Protein AF-A0AAV8FYP2-F1 (afdb_monomer_lite)

Radius of gyration: 15.23 Å; chains: 1; bounding box: 39×34×39 Å

Secondary structure (DSSP, 8-state):
-HHHHHHHHHHHHHHHHHHHTGGGGTT--EEEEET-TTSHHHHHHHHH-TTSEEEEE--TTS-HHHHHHHHHHHHS-STTSS--GGGT--EEEEEEEET--SSHHHHHHHHHHHHHHHHHHS---EEHHHHHHHHHHTT-SEEEEEEEETTEEEEEEE-

Foldseek 3Di:
DVVVVVLVVLVLVLVVCLVPVVVVCPPAQEEEAEQCAVVSNVVSVCVSVVNYHYHYHHDPPVCRQVCSLVCCLVVCLVVVVFDAVVVVGKHKDWAAAAPPDPDPQLNVVSVVVQVCCCVPPVDGHHYPVRVVVSLVVSVFPDKDFDDDRRRITIMITGD

Structure (mmCIF, N/CA/C/O backbone):
data_AF-A0AAV8FYP2-F1
#
_entry.id   AF-A0AAV8FYP2-F1
#
loop_
_atom_site.group_PDB
_atom_site.id
_atom_site.type_symbol
_atom_site.label_atom_id
_atom_site.label_alt_id
_atom_site.label_comp_id
_atom_site.label_asym_id
_atom_site.label_entity_id
_atom_site.label_seq_id
_atom_site.pdbx_PDB_ins_code
_atom_site.Cartn_x
_atom_site.Cartn_y
_atom_site.Cartn_z
_atom_site.occupancy
_atom_site.B_iso_or_equiv
_atom_site.auth_seq_id
_atom_site.auth_comp_id
_atom_site.auth_asym_id
_atom_site.auth_atom_id
_atom_site.pdbx_PDB_model_num
ATOM 1 N N . MET A 1 1 ? -1.031 -12.895 -18.231 1.00 70.94 1 MET A N 1
ATOM 2 C CA . MET A 1 1 ? 0.252 -12.204 -17.973 1.00 70.94 1 MET A CA 1
ATOM 3 C C . MET A 1 1 ? 0.114 -11.075 -16.960 1.00 70.94 1 MET A C 1
ATOM 5 O O . MET A 1 1 ? 0.737 -11.181 -15.918 1.00 70.94 1 MET A O 1
ATOM 9 N N . PHE A 1 2 ? -0.677 -10.019 -17.212 1.00 74.38 2 PHE A N 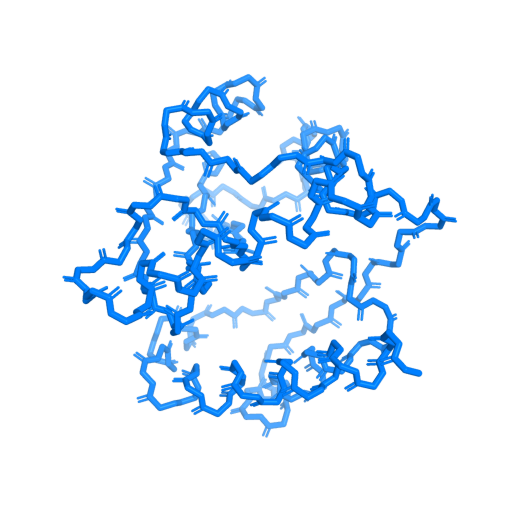1
ATOM 10 C CA . PHE A 1 2 ? -0.815 -8.912 -16.245 1.00 74.38 2 PHE A CA 1
ATOM 11 C C . PHE A 1 2 ? -1.383 -9.375 -14.891 1.00 74.38 2 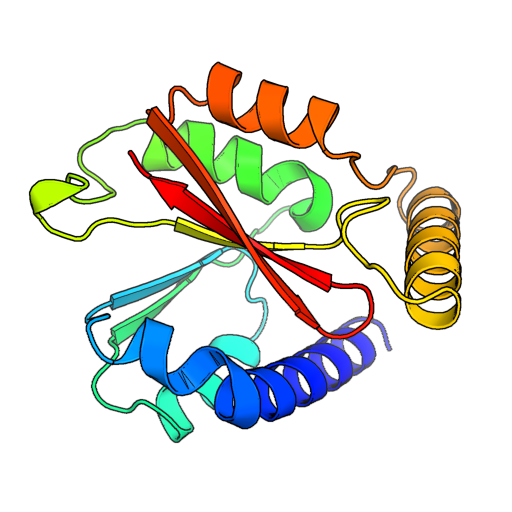PHE A C 1
ATOM 13 O O . PHE A 1 2 ? -0.767 -9.138 -13.859 1.00 74.38 2 PHE A O 1
ATOM 20 N N . ASN A 1 3 ? -2.501 -10.110 -14.899 1.00 73.81 3 ASN A N 1
ATOM 21 C CA . ASN A 1 3 ? -3.107 -10.629 -13.666 1.00 73.81 3 ASN A CA 1
ATOM 22 C C . ASN A 1 3 ? -2.167 -11.582 -12.915 1.00 73.81 3 ASN A C 1
ATOM 24 O O . ASN A 1 3 ? -1.997 -11.431 -11.712 1.00 73.81 3 ASN A O 1
ATOM 28 N N . ASP A 1 4 ? -1.495 -12.488 -13.628 1.00 80.81 4 ASP A N 1
ATOM 29 C CA . ASP A 1 4 ? -0.541 -13.429 -13.023 1.00 80.81 4 ASP A CA 1
ATOM 30 C C . ASP A 1 4 ? 0.645 -12.694 -12.366 1.00 80.81 4 ASP A C 1
ATOM 32 O O . ASP A 1 4 ? 1.100 -13.062 -11.283 1.00 80.81 4 ASP A O 1
ATOM 36 N N . ALA A 1 5 ? 1.131 -11.611 -12.990 1.00 80.81 5 ALA A N 1
ATOM 37 C CA . ALA A 1 5 ? 2.184 -10.766 -12.424 1.00 80.81 5 ALA A CA 1
ATOM 38 C C . ALA A 1 5 ? 1.709 -10.025 -11.160 1.00 80.81 5 ALA A C 1
ATOM 40 O O . ALA A 1 5 ? 2.441 -9.949 -10.167 1.00 80.81 5 ALA A O 1
ATOM 41 N N . MET A 1 6 ? 0.471 -9.520 -11.167 1.00 78.50 6 MET A N 1
ATOM 42 C CA . MET A 1 6 ? -0.143 -8.884 -9.998 1.00 78.50 6 MET A CA 1
ATOM 43 C C . MET A 1 6 ? -0.356 -9.875 -8.851 1.00 78.50 6 MET A C 1
ATOM 45 O O . MET A 1 6 ? -0.055 -9.557 -7.702 1.00 78.50 6 MET A O 1
ATOM 49 N N . GLU A 1 7 ? -0.799 -11.094 -9.147 1.00 82.12 7 GLU A N 1
ATOM 50 C CA . GLU A 1 7 ? -0.968 -12.159 -8.158 1.00 82.12 7 GLU A CA 1
ATOM 51 C C . GLU A 1 7 ? 0.375 -12.572 -7.541 1.00 82.12 7 GLU A C 1
ATOM 53 O O . GLU A 1 7 ? 0.502 -12.642 -6.317 1.00 82.12 7 GLU A O 1
ATOM 58 N N . SER A 1 8 ? 1.418 -12.730 -8.362 1.00 84.50 8 SER A N 1
ATOM 59 C CA . SER A 1 8 ? 2.779 -12.988 -7.877 1.00 84.50 8 SER A CA 1
ATOM 60 C C . SER A 1 8 ? 3.286 -11.867 -6.961 1.00 84.50 8 SER A C 1
ATOM 62 O O . SER A 1 8 ? 3.909 -12.134 -5.930 1.00 84.50 8 SER A O 1
ATOM 64 N N . THR A 1 9 ? 3.007 -10.609 -7.308 1.00 81.81 9 THR A N 1
ATOM 65 C CA . THR A 1 9 ? 3.390 -9.443 -6.495 1.00 81.81 9 THR A CA 1
ATOM 66 C C . THR A 1 9 ? 2.609 -9.396 -5.181 1.00 81.81 9 THR A C 1
ATOM 68 O O . THR A 1 9 ? 3.165 -9.054 -4.135 1.00 81.81 9 THR A O 1
ATOM 71 N N . ASN A 1 10 ? 1.327 -9.769 -5.203 1.00 83.75 10 ASN A N 1
ATOM 72 C CA . ASN A 1 10 ? 0.502 -9.869 -4.001 1.00 83.75 10 ASN A CA 1
ATOM 73 C C . ASN A 1 10 ? 1.003 -10.961 -3.062 1.00 83.75 10 ASN A C 1
ATOM 75 O O . ASN A 1 10 ? 1.134 -10.693 -1.872 1.00 83.75 10 ASN A O 1
ATOM 79 N N . LYS A 1 11 ? 1.374 -12.135 -3.580 1.00 85.31 11 LYS A N 1
ATOM 80 C CA . LYS A 1 11 ? 1.951 -13.213 -2.770 1.00 85.31 11 LYS A CA 1
ATOM 81 C C . LYS A 1 11 ? 3.228 -12.774 -2.051 1.00 85.31 11 LYS A C 1
ATOM 83 O O . LYS A 1 11 ? 3.341 -12.955 -0.843 1.00 85.31 11 LYS A O 1
ATOM 88 N N . PHE A 1 12 ? 4.154 -12.132 -2.769 1.00 85.88 12 PHE A N 1
ATOM 89 C CA . PHE A 1 12 ? 5.366 -11.571 -2.163 1.00 85.88 12 PHE A CA 1
ATOM 90 C C . PHE A 1 12 ? 5.039 -10.558 -1.058 1.00 85.88 12 PHE A C 1
ATOM 92 O O . PHE A 1 12 ? 5.639 -10.588 0.018 1.00 85.88 12 PHE A O 1
ATOM 99 N N . PHE A 1 13 ? 4.077 -9.668 -1.317 1.00 85.19 13 PHE A N 1
ATOM 100 C CA . PHE A 1 13 ? 3.662 -8.674 -0.337 1.00 85.19 13 PHE A CA 1
ATOM 101 C C . PHE A 1 13 ? 3.056 -9.324 0.907 1.00 85.19 13 PHE A C 1
ATOM 103 O O . PHE A 1 13 ? 3.450 -8.955 2.005 1.00 85.19 13 PHE A O 1
ATOM 110 N N . ILE A 1 14 ? 2.165 -10.308 0.754 1.00 85.88 14 ILE A N 1
ATOM 111 C CA . ILE A 1 14 ? 1.565 -11.055 1.868 1.00 85.88 14 ILE A CA 1
ATOM 112 C C . ILE A 1 14 ? 2.655 -11.730 2.708 1.00 85.88 14 ILE A C 1
ATOM 114 O O . ILE A 1 14 ? 2.665 -11.576 3.928 1.00 85.88 14 ILE A O 1
ATOM 118 N N . ASP A 1 15 ? 3.615 -12.410 2.078 1.00 85.94 15 ASP A N 1
ATOM 119 C CA . ASP A 1 15 ? 4.707 -13.083 2.791 1.00 85.94 15 ASP A CA 1
ATOM 120 C C . ASP A 1 15 ? 5.542 -12.103 3.628 1.00 85.94 15 ASP A C 1
ATOM 122 O O . ASP A 1 15 ? 5.916 -12.401 4.765 1.00 85.94 15 ASP A O 1
ATOM 126 N N . ALA A 1 16 ? 5.850 -10.927 3.077 1.00 82.75 16 ALA A N 1
ATOM 127 C CA . ALA A 1 16 ? 6.579 -9.883 3.791 1.00 82.75 16 ALA A CA 1
ATOM 128 C C . ALA A 1 16 ? 5.721 -9.230 4.884 1.00 82.75 16 ALA A C 1
ATOM 130 O O . ALA A 1 16 ? 6.190 -8.984 5.994 1.00 82.75 16 ALA A O 1
ATOM 131 N N . PHE A 1 17 ? 4.449 -8.996 4.591 1.00 80.75 17 PHE A N 1
ATOM 132 C CA . PHE A 1 17 ? 3.477 -8.407 5.493 1.00 80.75 17 PHE A CA 1
ATOM 133 C C . PHE A 1 17 ? 3.266 -9.265 6.744 1.00 80.75 17 PHE A C 1
ATOM 135 O O . PHE A 1 17 ? 3.374 -8.772 7.864 1.00 80.75 17 PHE A O 1
ATOM 142 N N . VAL A 1 18 ? 3.061 -10.572 6.574 1.00 82.38 18 VAL A N 1
ATOM 143 C CA . VAL A 1 18 ? 2.908 -11.524 7.684 1.00 82.38 18 VAL A CA 1
ATOM 144 C C . VAL A 1 18 ? 4.166 -11.574 8.556 1.00 82.38 18 VAL A C 1
ATOM 146 O O . VAL A 1 18 ? 4.066 -11.758 9.769 1.00 82.38 18 VAL A O 1
ATOM 149 N N . LYS A 1 19 ? 5.352 -11.388 7.963 1.00 81.88 19 LYS A N 1
ATOM 150 C CA . LYS A 1 19 ? 6.632 -11.408 8.687 1.00 81.88 19 LYS A CA 1
ATOM 151 C C . LYS A 1 19 ? 6.942 -10.108 9.425 1.00 81.88 19 LYS A C 1
ATOM 153 O O . LYS A 1 19 ? 7.570 -10.169 10.477 1.00 81.88 19 LYS A O 1
ATOM 158 N N . HIS A 1 20 ? 6.555 -8.958 8.873 1.00 79.00 20 HIS A N 1
ATOM 159 C CA . HIS A 1 20 ? 7.061 -7.657 9.326 1.00 79.00 20 HIS A CA 1
ATOM 160 C C . HIS A 1 20 ? 5.987 -6.689 9.831 1.00 79.00 20 HIS A C 1
ATOM 162 O O . HIS A 1 20 ? 6.313 -5.802 10.608 1.00 79.00 20 HIS A O 1
ATOM 168 N N . ILE A 1 21 ? 4.729 -6.856 9.416 1.00 74.69 21 ILE A N 1
ATOM 169 C CA . ILE A 1 21 ? 3.634 -5.888 9.637 1.00 74.69 21 ILE A CA 1
ATOM 170 C C . ILE A 1 21 ? 2.473 -6.520 10.430 1.00 74.69 21 ILE A C 1
ATOM 172 O O . ILE A 1 21 ? 1.504 -5.863 10.795 1.00 74.69 21 ILE A O 1
ATOM 176 N N . LYS A 1 22 ? 2.570 -7.810 10.770 1.00 77.56 22 LYS A N 1
ATOM 177 C CA . LYS A 1 22 ? 1.504 -8.566 11.445 1.00 77.56 22 LYS A CA 1
ATOM 178 C C . LYS A 1 22 ? 0.971 -7.912 12.722 1.00 77.56 22 LYS A C 1
ATOM 180 O O . LYS A 1 22 ? -0.222 -8.019 13.002 1.00 77.56 22 LYS A O 1
ATOM 185 N N . ASP A 1 23 ? 1.832 -7.262 13.496 1.00 79.81 23 ASP A N 1
ATOM 186 C CA . ASP A 1 23 ? 1.428 -6.634 14.754 1.00 79.81 23 ASP A CA 1
ATOM 187 C C . ASP A 1 23 ? 0.569 -5.378 14.543 1.00 79.81 23 ASP A C 1
ATOM 189 O O . ASP A 1 23 ? -0.378 -5.170 15.303 1.00 79.81 23 ASP A O 1
ATOM 193 N N . ASP A 1 24 ? 0.791 -4.635 13.455 1.00 74.56 24 ASP A N 1
ATOM 194 C CA . ASP A 1 24 ? 0.043 -3.413 13.109 1.00 74.56 24 ASP A CA 1
ATOM 195 C C . ASP A 1 24 ? -1.415 -3.705 12.695 1.00 74.56 24 ASP A C 1
ATOM 197 O O . ASP A 1 24 ? -2.257 -2.802 12.616 1.00 74.56 24 ASP A O 1
ATOM 201 N N . PHE A 1 25 ? -1.723 -4.984 12.441 1.00 74.25 25 PHE A N 1
ATOM 202 C CA . PHE A 1 25 ? -3.031 -5.467 11.992 1.00 74.25 25 PHE A CA 1
ATOM 203 C C . PHE A 1 25 ? -3.810 -6.260 13.042 1.00 74.25 25 PHE A C 1
ATOM 205 O O . PHE A 1 25 ? -4.972 -6.574 12.811 1.00 74.25 25 PHE A O 1
ATOM 212 N N . LYS A 1 26 ? -3.239 -6.536 14.222 1.00 74.44 26 LYS A N 1
ATOM 213 C CA . LYS A 1 26 ? -3.917 -7.309 15.284 1.00 74.44 26 LYS A CA 1
ATOM 214 C C . LYS A 1 26 ? -5.212 -6.680 15.810 1.00 74.44 26 LYS A C 1
ATOM 216 O O . LYS A 1 26 ? -6.038 -7.390 16.371 1.00 74.44 26 LYS A O 1
ATOM 221 N N . GLY A 1 27 ? -5.357 -5.360 15.699 1.00 76.19 27 GLY A N 1
ATOM 222 C CA . GLY A 1 27 ? -6.545 -4.624 16.147 1.00 76.19 27 GLY A CA 1
ATOM 223 C C . GLY A 1 27 ? -7.556 -4.328 15.039 1.00 76.19 27 GLY A C 1
ATOM 224 O O . GLY A 1 27 ? -8.584 -3.715 15.313 1.00 76.19 27 GLY A O 1
ATOM 225 N N . VAL A 1 28 ? -7.265 -4.717 13.795 1.00 77.94 28 VAL A N 1
ATOM 226 C CA . VAL A 1 28 ? -8.135 -4.439 12.649 1.00 77.94 28 VAL A CA 1
ATOM 227 C C . VAL A 1 28 ? -9.298 -5.430 12.665 1.00 77.94 28 VAL A C 1
ATOM 229 O O . VAL A 1 28 ? -9.090 -6.629 12.810 1.00 77.94 28 VAL A O 1
ATOM 232 N N . GLN A 1 29 ? -10.528 -4.931 12.535 1.00 76.69 29 GLN A N 1
ATOM 233 C CA . GLN A 1 29 ? -11.734 -5.771 12.492 1.00 76.69 29 GLN A CA 1
ATOM 234 C C . GLN A 1 29 ? -12.295 -5.915 11.081 1.00 76.69 29 GLN A C 1
ATOM 236 O O . GLN A 1 29 ? -12.854 -6.954 10.749 1.00 76.69 29 GLN A O 1
ATOM 241 N N . SER A 1 30 ? -12.123 -4.895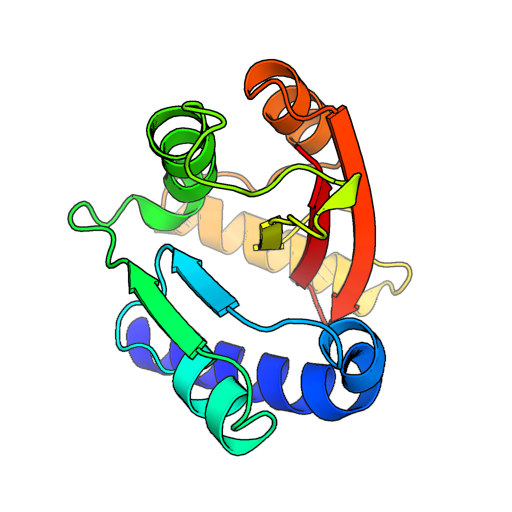 10.244 1.00 75.56 30 SER A N 1
ATOM 242 C CA . SER A 1 30 ? -12.584 -4.895 8.862 1.00 75.56 30 SER A CA 1
ATOM 243 C C . SER A 1 30 ? -11.563 -4.228 7.942 1.00 75.56 30 SER A C 1
ATOM 245 O O . SER A 1 30 ? -10.836 -3.318 8.343 1.00 75.56 30 SER A O 1
ATOM 247 N N . LEU A 1 31 ? -11.479 -4.718 6.708 1.00 77.50 31 LEU A N 1
ATOM 248 C CA . LEU A 1 31 ? -10.562 -4.254 5.674 1.00 77.50 31 LEU A CA 1
ATOM 249 C C . LEU A 1 31 ? -11.305 -4.186 4.339 1.00 77.50 31 LEU A C 1
ATOM 251 O O . LEU A 1 31 ? -11.955 -5.146 3.932 1.00 77.50 31 LEU A O 1
ATOM 255 N N . VAL A 1 32 ? -11.182 -3.071 3.624 1.00 73.50 32 VAL A N 1
ATOM 256 C CA . VAL A 1 32 ? -11.727 -2.946 2.266 1.00 73.50 32 VAL A CA 1
ATOM 257 C C . VAL A 1 32 ? -10.579 -2.839 1.266 1.00 73.50 32 VAL A C 1
ATOM 259 O O . VAL A 1 32 ? -9.801 -1.891 1.306 1.00 73.50 32 VAL A O 1
ATOM 262 N N . ASP A 1 33 ? -10.478 -3.815 0.367 1.00 77.75 33 ASP A N 1
ATOM 263 C CA . ASP A 1 33 ? -9.491 -3.884 -0.710 1.00 77.75 33 ASP A CA 1
ATOM 264 C C . ASP A 1 33 ? -10.052 -3.241 -1.983 1.00 77.75 33 ASP A C 1
ATOM 266 O O . ASP A 1 33 ? -10.770 -3.862 -2.777 1.00 77.75 33 ASP A O 1
ATOM 270 N N . VAL A 1 34 ? -9.762 -1.952 -2.152 1.00 71.88 34 VAL A N 1
ATOM 271 C CA . VAL A 1 34 ? -10.167 -1.174 -3.324 1.00 71.88 34 VAL A CA 1
ATOM 272 C C . VAL A 1 34 ? -9.227 -1.473 -4.484 1.00 71.88 34 VAL A C 1
ATOM 274 O O . VAL A 1 34 ? -8.037 -1.189 -4.424 1.00 71.88 34 VAL A O 1
ATOM 277 N N . GLY A 1 35 ? -9.775 -1.987 -5.582 1.00 68.44 35 GLY A N 1
ATOM 278 C CA . GLY A 1 35 ? -8.984 -2.401 -6.735 1.00 68.44 35 GLY A CA 1
ATOM 279 C C . GLY A 1 35 ? -8.423 -3.817 -6.633 1.00 68.44 35 GLY A C 1
ATOM 280 O O . GLY A 1 35 ? -7.642 -4.204 -7.498 1.00 68.44 35 GLY A O 1
ATOM 281 N N . GLY A 1 36 ? -8.859 -4.612 -5.650 1.00 67.62 36 GLY A N 1
ATOM 282 C CA . GLY A 1 36 ? -8.329 -5.953 -5.371 1.00 67.62 36 GLY A CA 1
ATOM 283 C C . GLY A 1 36 ? -8.481 -6.993 -6.488 1.00 67.62 36 GLY A C 1
ATOM 284 O O . GLY A 1 36 ? -7.973 -8.110 -6.372 1.00 67.62 36 GLY A O 1
ATOM 285 N N . GLY A 1 37 ? -9.171 -6.658 -7.585 1.00 75.25 37 GLY A N 1
ATOM 286 C CA . GLY A 1 37 ? -9.343 -7.533 -8.743 1.00 75.25 37 GLY A CA 1
ATOM 287 C C . GLY A 1 37 ? -10.054 -8.831 -8.363 1.00 75.25 37 GLY A C 1
ATOM 288 O O . GLY A 1 37 ? -11.231 -8.814 -8.019 1.00 75.25 37 GLY A O 1
ATOM 289 N N . THR A 1 38 ? -9.337 -9.955 -8.423 1.00 75.06 38 THR A N 1
ATOM 290 C CA . THR A 1 38 ? -9.836 -11.282 -8.018 1.00 75.06 38 THR A CA 1
ATOM 291 C C . THR A 1 38 ? -9.889 -11.486 -6.501 1.00 75.06 38 THR A C 1
ATOM 293 O O . THR A 1 38 ? -10.387 -12.513 -6.053 1.00 75.06 38 THR A O 1
ATOM 296 N N . GLY A 1 39 ? -9.380 -10.538 -5.707 1.00 76.38 39 GLY A N 1
ATOM 297 C CA . GLY A 1 39 ? -9.332 -10.629 -4.247 1.00 76.38 39 GLY A CA 1
ATOM 298 C C . GLY A 1 39 ? -8.126 -11.393 -3.700 1.00 76.38 39 GLY A C 1
ATOM 299 O O . GLY A 1 39 ? -8.085 -11.677 -2.509 1.00 76.38 39 GLY A O 1
ATOM 300 N N . ALA A 1 40 ? -7.123 -11.705 -4.529 1.00 81.31 40 ALA A N 1
ATOM 301 C CA . ALA A 1 40 ? -5.967 -12.507 -4.114 1.00 81.31 40 ALA A CA 1
ATOM 302 C C . ALA A 1 40 ? -5.224 -11.930 -2.890 1.00 81.31 40 ALA A C 1
ATOM 304 O O . ALA A 1 40 ? -4.728 -12.685 -2.055 1.00 81.31 40 ALA A O 1
ATOM 305 N N . LEU A 1 41 ? -5.168 -10.596 -2.764 1.00 82.12 41 LEU A N 1
ATOM 306 C CA . LEU A 1 41 ? -4.556 -9.930 -1.613 1.00 82.12 41 LEU A CA 1
ATOM 307 C C . LEU A 1 41 ? -5.328 -10.229 -0.323 1.00 82.12 41 LEU A C 1
ATOM 309 O O . LEU A 1 41 ? -4.747 -10.732 0.638 1.00 82.12 41 LEU A O 1
ATOM 313 N N . VAL A 1 42 ? -6.634 -9.955 -0.301 1.00 82.62 42 VAL A N 1
ATOM 314 C CA . VAL A 1 42 ? -7.452 -10.215 0.890 1.00 82.62 42 VAL A CA 1
ATOM 315 C C . VAL A 1 42 ? -7.618 -11.693 1.196 1.00 82.62 42 VAL A C 1
ATOM 317 O O . VAL A 1 42 ? -7.664 -12.024 2.375 1.00 82.62 42 VAL A O 1
ATOM 320 N N . THR A 1 43 ? -7.623 -12.590 0.205 1.00 83.62 43 THR A N 1
ATOM 321 C CA . THR A 1 43 ? -7.577 -14.039 0.464 1.00 83.62 43 THR A CA 1
ATOM 322 C C . THR A 1 43 ? -6.355 -14.399 1.308 1.00 83.62 43 THR A C 1
ATOM 324 O O . THR A 1 43 ? -6.508 -15.004 2.367 1.00 83.62 43 THR A O 1
ATOM 327 N N . GLY A 1 44 ? -5.159 -13.944 0.920 1.00 84.00 44 GLY A N 1
ATOM 328 C CA . GLY A 1 44 ? -3.949 -14.209 1.702 1.00 84.00 44 GLY A CA 1
ATOM 329 C C . GLY A 1 44 ? -3.922 -13.512 3.068 1.00 84.00 44 GLY A C 1
ATOM 330 O O . GLY A 1 44 ? -3.337 -14.038 4.017 1.00 84.00 44 GLY A O 1
ATOM 331 N N . ILE A 1 45 ? -4.580 -12.355 3.209 1.00 82.62 45 ILE A N 1
ATOM 332 C CA . ILE A 1 45 ? -4.747 -11.700 4.515 1.00 82.62 45 ILE A CA 1
ATOM 333 C C . ILE A 1 45 ? -5.669 -12.530 5.414 1.00 82.62 45 ILE A C 1
ATOM 335 O O . ILE A 1 45 ? -5.273 -12.850 6.529 1.00 82.62 45 ILE A O 1
ATOM 339 N N . VAL A 1 46 ? -6.853 -12.935 4.948 1.00 84.06 46 VAL A N 1
ATOM 340 C CA . VAL A 1 46 ? -7.827 -13.702 5.752 1.00 84.06 46 VAL A CA 1
ATOM 341 C C . VAL A 1 46 ? -7.259 -15.056 6.187 1.00 84.06 46 VAL A C 1
ATOM 343 O O . VAL A 1 46 ? -7.488 -15.474 7.319 1.00 84.06 46 VAL A O 1
ATOM 346 N N . GLU A 1 47 ? -6.451 -15.710 5.347 1.00 86.06 47 GLU A N 1
ATOM 347 C CA . GLU A 1 47 ? -5.742 -16.947 5.711 1.00 86.06 47 GLU A CA 1
ATOM 348 C C . GLU A 1 47 ? -4.816 -16.772 6.928 1.00 86.06 47 GLU A C 1
ATOM 350 O O . GLU A 1 47 ? -4.656 -17.692 7.731 1.00 86.06 47 GLU A O 1
ATOM 355 N N . ASN A 1 48 ? -4.228 -15.584 7.097 1.00 84.25 48 ASN A N 1
ATOM 356 C CA . ASN A 1 48 ? -3.326 -15.266 8.206 1.00 84.25 48 ASN A CA 1
ATOM 357 C C . ASN A 1 48 ? -4.023 -14.539 9.373 1.00 84.25 48 ASN A C 1
ATOM 359 O O . ASN A 1 48 ? -3.534 -14.579 10.507 1.00 84.25 48 ASN A O 1
ATOM 363 N N . PHE A 1 49 ? -5.156 -13.887 9.103 1.00 83.06 49 PHE A N 1
ATOM 364 C CA . PHE A 1 49 ? -5.920 -13.043 10.021 1.00 83.06 49 PHE A CA 1
ATOM 365 C C . PHE A 1 49 ? -7.428 -13.314 9.875 1.00 83.06 49 PHE A C 1
ATOM 367 O O . PHE A 1 49 ? -8.175 -12.452 9.414 1.00 83.06 49 PHE A O 1
ATOM 374 N N . PRO A 1 50 ? -7.918 -14.487 10.313 1.00 83.12 50 PRO A N 1
ATOM 375 C CA . PRO A 1 50 ? -9.312 -14.890 10.098 1.00 83.12 50 PRO A CA 1
ATOM 376 C C . PRO A 1 50 ? -10.334 -14.051 10.883 1.00 83.12 50 PRO A C 1
ATOM 378 O O . PRO A 1 50 ? -11.534 -14.217 10.698 1.00 83.12 50 PRO A O 1
ATOM 381 N N . HIS A 1 51 ? -9.872 -13.175 11.780 1.00 80.44 51 HIS A N 1
ATOM 382 C CA . HIS A 1 51 ? -10.712 -12.240 12.531 1.00 80.44 51 HIS A CA 1
ATOM 383 C C . HIS A 1 51 ? -11.032 -10.954 11.756 1.00 80.44 51 HIS A C 1
ATOM 385 O O . HIS A 1 51 ? -11.860 -10.180 12.225 1.00 80.44 51 HIS A O 1
ATOM 391 N N . ILE A 1 52 ? -10.369 -10.709 10.620 1.00 80.94 52 ILE A N 1
ATOM 392 C CA . ILE A 1 52 ? -10.567 -9.505 9.812 1.00 80.94 52 ILE A CA 1
ATOM 393 C C . ILE A 1 52 ? -11.635 -9.784 8.756 1.00 80.94 52 ILE A C 1
ATOM 395 O O . ILE A 1 52 ? -11.480 -10.673 7.919 1.00 80.94 52 ILE A O 1
ATOM 399 N N . GLU A 1 53 ? -12.703 -8.994 8.766 1.00 76.12 53 GLU A N 1
ATOM 400 C CA . GLU A 1 53 ? -13.722 -9.014 7.723 1.00 76.12 53 GLU A CA 1
ATOM 401 C C . GLU A 1 53 ? -13.233 -8.242 6.493 1.00 76.12 53 GLU A C 1
ATOM 403 O O . GLU A 1 53 ? -13.055 -7.025 6.531 1.00 76.12 53 GLU A O 1
ATOM 408 N N . CYS A 1 54 ? -13.010 -8.944 5.384 1.00 78.56 54 CYS A N 1
ATOM 409 C CA . CYS A 1 54 ? -12.475 -8.349 4.165 1.00 78.56 54 CYS A CA 1
ATOM 410 C C . CYS A 1 54 ? -13.557 -8.149 3.097 1.00 78.56 54 CYS A C 1
ATOM 412 O O . CYS A 1 54 ? -14.272 -9.084 2.745 1.00 78.56 54 CYS A O 1
ATOM 414 N N . THR A 1 55 ? -13.617 -6.957 2.506 1.00 71.75 55 THR A N 1
ATOM 415 C CA . THR A 1 55 ? -14.467 -6.642 1.347 1.00 71.75 55 THR A CA 1
ATOM 416 C C . THR A 1 55 ? -13.596 -6.265 0.152 1.00 71.75 55 THR A C 1
ATOM 418 O O . THR A 1 55 ? -12.756 -5.383 0.273 1.00 71.75 55 THR A O 1
ATOM 421 N N . VAL A 1 56 ? -13.797 -6.880 -1.018 1.00 69.06 56 VAL A N 1
ATOM 422 C CA . VAL A 1 56 ? -13.118 -6.471 -2.266 1.00 69.06 56 VAL A CA 1
ATOM 423 C C . VAL A 1 56 ? -14.013 -5.521 -3.041 1.00 69.06 56 VAL A C 1
ATOM 425 O O . VAL A 1 56 ? -15.134 -5.880 -3.401 1.00 69.06 56 VAL A O 1
ATOM 428 N N . LEU A 1 57 ? -13.503 -4.339 -3.371 1.00 65.19 57 LEU A N 1
ATOM 429 C CA . LEU A 1 57 ? -14.178 -3.406 -4.263 1.00 65.19 57 LEU A CA 1
ATOM 430 C C . LEU A 1 57 ? -13.481 -3.412 -5.625 1.00 65.19 57 LEU A C 1
ATOM 432 O O . LEU A 1 57 ? -12.368 -2.917 -5.777 1.00 65.19 57 LEU A O 1
ATOM 436 N N . VAL A 1 58 ? -14.132 -3.977 -6.641 1.00 65.56 58 VAL A N 1
ATOM 437 C CA . VAL A 1 58 ? -13.562 -4.077 -7.993 1.00 65.56 58 VAL A CA 1
ATOM 438 C C . VAL A 1 58 ? -13.757 -2.763 -8.752 1.00 65.56 58 VAL A C 1
ATOM 440 O O . VAL A 1 58 ? -14.876 -2.276 -8.909 1.00 65.56 58 VAL A O 1
ATOM 443 N N . CYS A 1 59 ? -12.669 -2.192 -9.274 1.00 58.88 59 CYS A N 1
ATOM 444 C CA . CYS A 1 59 ? -12.724 -0.979 -10.089 1.00 58.88 59 CYS A CA 1
ATOM 445 C C . CYS A 1 59 ? -13.070 -1.327 -11.552 1.00 58.88 59 CYS A C 1
ATOM 447 O O . CYS A 1 59 ? -12.222 -1.815 -12.297 1.00 58.88 59 CYS A O 1
ATOM 449 N N . LEU A 1 60 ? -14.308 -1.051 -11.981 1.00 49.97 60 LEU A N 1
ATOM 450 C CA . LEU A 1 60 ? -14.844 -1.448 -13.299 1.00 49.97 60 LEU A CA 1
ATOM 451 C C . LEU A 1 60 ? -14.182 -0.765 -14.516 1.00 49.97 60 LEU A C 1
ATOM 453 O O . LEU A 1 60 ? -14.429 -1.175 -15.645 1.00 49.97 60 LEU A O 1
ATOM 457 N N . SER A 1 61 ? -13.354 0.268 -14.326 1.00 53.72 61 SER A N 1
ATOM 458 C CA . SER A 1 61 ? -12.831 1.097 -15.426 1.00 53.72 61 SER A CA 1
ATOM 459 C C . SER A 1 61 ? -11.361 0.873 -15.799 1.00 53.72 61 SER A C 1
ATOM 461 O O . SER A 1 61 ? -10.837 1.635 -16.606 1.00 53.72 61 SER A O 1
ATOM 463 N N . GLY A 1 62 ? -10.651 -0.108 -15.226 1.00 47.00 62 GLY A N 1
ATOM 464 C CA . GLY A 1 62 ? -9.226 -0.357 -15.537 1.00 47.00 62 GLY A CA 1
ATOM 465 C C . GLY A 1 62 ? -8.256 0.774 -15.138 1.00 47.00 62 GLY A C 1
ATOM 466 O O . GLY A 1 62 ? -7.048 0.579 -15.120 1.00 47.00 62 GLY A O 1
ATOM 467 N N . PHE A 1 63 ? -8.771 1.934 -14.722 1.00 49.59 63 PHE A N 1
ATOM 468 C CA . PHE A 1 63 ? -8.039 3.120 -14.267 1.00 49.59 63 PHE A CA 1
ATOM 469 C C . PHE A 1 63 ? -7.627 3.039 -12.784 1.00 49.59 63 PHE A C 1
ATOM 471 O O . PHE A 1 63 ? -7.599 4.042 -12.068 1.00 49.59 63 PHE A O 1
ATOM 478 N N . CYS A 1 64 ? -7.322 1.835 -12.300 1.00 53.31 64 CYS A N 1
ATOM 479 C CA . CYS A 1 64 ? -7.134 1.569 -10.875 1.00 53.31 64 CYS A CA 1
ATOM 480 C C . CYS A 1 64 ? -5.897 2.273 -10.282 1.00 53.31 64 CYS A C 1
ATOM 482 O O . CYS A 1 64 ? -5.995 2.821 -9.188 1.00 53.31 64 CYS A O 1
ATOM 484 N N . MET A 1 65 ? -4.784 2.377 -11.019 1.00 51.78 65 MET A N 1
ATOM 485 C CA . MET A 1 65 ? -3.514 2.889 -10.461 1.00 51.78 65 MET A CA 1
ATOM 486 C C . MET A 1 65 ? -3.464 4.420 -10.257 1.00 51.78 65 MET A C 1
ATOM 488 O O . MET A 1 65 ? -2.721 4.930 -9.425 1.00 51.78 65 MET A O 1
ATOM 492 N N . ILE A 1 66 ? -4.318 5.197 -10.939 1.00 46.41 66 ILE A N 1
ATOM 493 C CA . ILE A 1 66 ? -4.496 6.641 -10.656 1.00 46.41 66 ILE A CA 1
ATOM 494 C C . ILE A 1 66 ? -5.785 6.897 -9.857 1.00 46.41 66 ILE A C 1
ATOM 496 O O . ILE A 1 66 ? -5.890 7.890 -9.130 1.00 46.41 66 ILE A O 1
ATOM 500 N N . GLY A 1 67 ? -6.782 6.023 -10.011 1.00 44.31 67 GLY A N 1
ATOM 501 C CA . GLY A 1 67 ? -8.155 6.243 -9.579 1.00 44.31 67 GLY A CA 1
ATOM 502 C C . GLY A 1 67 ? -8.453 5.875 -8.133 1.00 44.31 67 GLY A C 1
ATOM 503 O O . GLY A 1 67 ? -9.349 6.499 -7.575 1.00 44.31 67 GLY A O 1
ATOM 504 N N . ALA A 1 68 ? -7.725 4.942 -7.507 1.00 51.75 68 ALA A N 1
ATOM 505 C CA . ALA A 1 68 ? -8.065 4.448 -6.168 1.00 51.75 68 ALA A CA 1
ATOM 506 C C . ALA A 1 68 ? -8.173 5.576 -5.129 1.00 51.75 68 ALA A C 1
ATOM 508 O O . ALA A 1 68 ? -9.131 5.612 -4.375 1.00 51.75 68 ALA A O 1
ATOM 509 N N . MET A 1 69 ? -7.295 6.582 -5.162 1.00 49.19 69 MET A N 1
ATOM 510 C CA . MET A 1 69 ? -7.379 7.735 -4.254 1.00 49.19 69 MET A CA 1
ATOM 511 C C . MET A 1 69 ? -8.455 8.759 -4.618 1.00 49.19 69 MET A C 1
ATOM 513 O O . MET A 1 69 ? -9.039 9.364 -3.726 1.00 49.19 69 MET A O 1
ATOM 517 N N . LYS A 1 70 ? -8.767 8.950 -5.907 1.00 50.47 70 LYS A N 1
ATOM 518 C CA . LYS A 1 70 ? -9.930 9.763 -6.313 1.00 50.47 70 LYS A CA 1
ATOM 519 C C . LYS A 1 70 ? -11.238 9.067 -5.949 1.00 50.47 70 LYS A C 1
ATOM 521 O O . LYS A 1 70 ? -12.188 9.744 -5.584 1.00 50.47 70 LYS A O 1
ATOM 526 N N . ILE A 1 71 ? -11.281 7.738 -6.047 1.00 51.69 71 ILE A N 1
ATOM 527 C CA . ILE A 1 71 ? -12.373 6.892 -5.567 1.00 51.69 71 ILE A CA 1
ATOM 528 C C . ILE A 1 71 ? -12.433 7.008 -4.055 1.00 51.69 71 ILE A C 1
ATOM 530 O O . ILE A 1 71 ? -13.497 7.314 -3.555 1.00 51.69 71 ILE A O 1
ATOM 534 N N . VAL A 1 72 ? -11.319 6.892 -3.333 1.00 55.28 72 VAL A N 1
ATOM 535 C CA . VAL A 1 72 ? -11.327 7.006 -1.876 1.00 55.28 72 VAL A CA 1
ATOM 536 C C . VAL A 1 72 ? -11.772 8.398 -1.429 1.00 55.28 72 VAL A C 1
ATOM 538 O O . VAL A 1 72 ? -12.658 8.518 -0.598 1.00 55.28 72 VAL A O 1
ATOM 541 N N . SER A 1 73 ? -11.281 9.453 -2.074 1.00 51.78 73 SER A N 1
ATOM 542 C CA . SER A 1 73 ? -11.714 10.833 -1.840 1.00 51.78 73 SER A CA 1
ATOM 543 C C . SER A 1 73 ? -13.176 11.102 -2.233 1.00 51.78 73 SER A C 1
ATOM 545 O O . SER A 1 73 ? -13.808 11.955 -1.619 1.00 51.78 73 SER A O 1
ATOM 547 N N . ARG A 1 74 ? -13.740 10.412 -3.240 1.00 52.81 74 ARG A N 1
ATOM 548 C CA . ARG A 1 74 ? -15.144 10.590 -3.675 1.00 52.81 74 ARG A CA 1
ATOM 549 C C . ARG A 1 74 ? -16.146 9.678 -2.960 1.00 52.81 74 ARG A C 1
ATOM 551 O O . ARG A 1 74 ? -17.265 10.112 -2.742 1.00 52.81 74 ARG A O 1
ATOM 558 N N . TYR A 1 75 ? -15.771 8.439 -2.653 1.00 51.41 75 TYR A N 1
ATOM 559 C CA . TYR A 1 75 ? -16.612 7.415 -2.022 1.00 51.41 75 TYR A CA 1
ATOM 560 C C . TYR A 1 75 ? -16.479 7.414 -0.499 1.00 51.41 75 TYR A C 1
ATOM 562 O O . TYR A 1 75 ? -17.482 7.250 0.178 1.00 51.41 75 TYR A O 1
ATOM 570 N N . TYR A 1 76 ? -15.275 7.632 0.038 1.00 51.38 76 TYR A N 1
ATOM 571 C CA . TYR A 1 76 ? -15.041 7.797 1.480 1.00 51.38 76 TYR A CA 1
ATOM 572 C C . TYR A 1 76 ? -14.863 9.270 1.889 1.00 51.38 76 TYR A C 1
ATOM 574 O O . TYR A 1 76 ? -14.574 9.563 3.044 1.00 51.38 76 TYR A O 1
ATOM 582 N N . GLY A 1 77 ? -15.043 10.213 0.954 1.00 49.97 77 GLY A N 1
ATOM 583 C CA . GLY A 1 77 ? -15.176 11.640 1.272 1.00 49.97 77 GLY A CA 1
ATOM 584 C C . GLY A 1 77 ? -16.448 11.959 2.065 1.00 49.97 77 GLY A C 1
ATOM 585 O O . GLY A 1 77 ? -16.508 12.999 2.723 1.00 49.97 77 GLY A O 1
ATOM 586 N N . ASP A 1 78 ? -17.428 11.048 2.045 1.00 53.19 78 ASP A N 1
ATOM 587 C CA . ASP A 1 78 ? -18.434 10.950 3.096 1.00 53.19 78 ASP A CA 1
ATOM 588 C C . ASP A 1 78 ? -17.775 10.286 4.307 1.00 53.19 78 ASP A C 1
ATOM 590 O O . ASP A 1 78 ? -17.490 9.086 4.314 1.00 53.19 78 ASP A O 1
ATOM 594 N N . LYS A 1 79 ? -17.517 11.095 5.338 1.00 53.78 79 LYS A N 1
ATOM 595 C CA . LYS A 1 79 ? -16.866 10.697 6.598 1.00 53.78 79 LYS A CA 1
ATOM 596 C C . LYS A 1 79 ? -17.592 9.575 7.352 1.00 53.78 79 LYS A C 1
ATOM 598 O O . LYS A 1 79 ? -17.079 9.095 8.352 1.00 53.78 79 LYS A O 1
ATOM 603 N N . ASP A 1 80 ? -18.761 9.162 6.878 1.00 58.47 80 ASP A N 1
ATOM 604 C CA . ASP A 1 80 ? -19.558 8.087 7.458 1.00 58.47 80 ASP A CA 1
ATOM 605 C C . ASP A 1 80 ? -19.054 6.691 7.055 1.00 58.47 80 ASP A C 1
ATOM 607 O O . ASP A 1 80 ? -19.396 5.702 7.700 1.00 58.47 80 ASP A O 1
ATOM 611 N N . ALA A 1 81 ? -18.236 6.587 5.999 1.00 64.69 81 ALA A N 1
ATOM 612 C CA . ALA A 1 81 ? -17.771 5.299 5.488 1.00 64.69 81 ALA A CA 1
ATOM 613 C C . ALA A 1 81 ? -16.469 4.799 6.146 1.00 64.69 81 ALA A C 1
ATOM 615 O O . ALA A 1 81 ? -16.180 3.603 6.083 1.00 64.69 81 ALA A O 1
ATOM 616 N N . ILE A 1 82 ? -15.690 5.683 6.784 1.00 70.44 82 ILE A N 1
ATOM 617 C CA . ILE A 1 82 ? -14.518 5.316 7.594 1.00 70.44 82 ILE A CA 1
ATOM 618 C C . ILE A 1 82 ? -14.764 5.825 9.020 1.00 70.44 82 ILE A C 1
ATOM 620 O O . ILE A 1 82 ? -15.022 7.017 9.179 1.00 70.44 82 ILE A O 1
ATOM 624 N N . PRO A 1 83 ? -14.668 4.975 10.059 1.00 73.31 83 PRO A N 1
ATOM 625 C CA . PRO A 1 83 ? -14.789 5.421 11.447 1.00 73.31 83 PRO A CA 1
ATOM 626 C C . PRO A 1 83 ? -13.803 6.549 11.783 1.00 73.31 83 PRO A C 1
ATOM 628 O O . PRO A 1 83 ? -12.767 6.682 11.134 1.00 73.31 83 PRO A O 1
ATOM 631 N N . SER A 1 84 ? -14.079 7.340 12.825 1.00 78.44 84 SER A N 1
ATOM 632 C CA . SER A 1 84 ? -13.108 8.347 13.274 1.00 78.44 84 SER A CA 1
ATOM 633 C C . SER A 1 84 ? -11.789 7.695 13.695 1.00 78.44 84 SER A C 1
ATOM 635 O O . SER A 1 84 ? -11.742 6.515 14.061 1.00 78.44 84 SER A O 1
ATOM 637 N N . THR A 1 85 ? -10.716 8.484 13.704 1.00 79.31 85 THR A N 1
ATOM 638 C CA . THR A 1 85 ? -9.420 8.032 14.221 1.00 79.31 85 THR A CA 1
ATOM 639 C C . THR A 1 85 ? -9.538 7.524 15.670 1.00 79.31 85 THR A C 1
ATOM 641 O O . THR A 1 85 ? -8.917 6.518 16.008 1.00 79.31 85 THR A O 1
ATOM 644 N N . GLU A 1 86 ? -10.390 8.125 16.521 1.00 79.94 86 GLU A N 1
ATOM 645 C CA . GLU A 1 86 ? -10.611 7.624 17.894 1.00 79.94 86 GLU A CA 1
ATOM 646 C C . GLU A 1 86 ? -11.353 6.281 17.934 1.00 79.94 86 GLU A C 1
ATOM 648 O O . GLU A 1 86 ? -11.125 5.477 18.836 1.00 79.94 86 GLU A O 1
ATOM 653 N N . ALA A 1 87 ? -12.219 6.024 16.951 1.00 79.62 87 ALA A N 1
ATOM 654 C CA . ALA A 1 87 ? -12.891 4.741 16.765 1.00 79.62 87 ALA A CA 1
ATOM 655 C C . ALA A 1 87 ? -12.003 3.694 16.057 1.00 79.62 87 ALA A C 1
ATOM 657 O O . ALA A 1 87 ? -12.457 2.578 15.807 1.00 79.62 87 ALA A O 1
ATOM 658 N N . GLY A 1 88 ? -10.747 4.035 15.739 1.00 76.81 88 GLY A N 1
ATOM 659 C CA . GLY A 1 88 ? -9.776 3.142 15.102 1.00 76.81 88 GLY A CA 1
ATOM 660 C C . GLY A 1 88 ? -9.863 3.081 13.575 1.00 76.81 88 GLY A C 1
ATOM 661 O O . GLY A 1 88 ? -9.287 2.174 12.974 1.00 76.81 88 GLY A O 1
ATOM 662 N N . GLY A 1 89 ? -10.571 4.014 12.932 1.00 78.88 89 GLY A N 1
ATOM 663 C CA . GLY A 1 89 ? -10.651 4.066 11.476 1.00 78.88 89 GLY A CA 1
ATOM 664 C C . GLY A 1 89 ? -9.322 4.478 10.844 1.00 78.88 89 GLY A C 1
ATOM 665 O O . GLY A 1 89 ? -8.738 5.501 11.198 1.00 78.88 89 GLY A O 1
ATOM 666 N N . LYS A 1 90 ? -8.849 3.677 9.886 1.00 78.94 90 LYS A N 1
ATOM 667 C CA . LYS A 1 90 ? -7.672 3.979 9.066 1.00 78.94 90 LYS A CA 1
ATOM 668 C C . LYS A 1 90 ? -7.831 3.420 7.657 1.00 78.94 90 LYS A C 1
ATOM 670 O O . LYS A 1 90 ? -8.459 2.382 7.462 1.00 78.94 90 LYS A O 1
ATOM 675 N N . VAL A 1 91 ? -7.226 4.089 6.683 1.00 77.31 91 VAL A N 1
ATOM 676 C CA . VAL A 1 91 ? -7.068 3.595 5.309 1.00 77.31 91 VAL A CA 1
ATOM 677 C C . VAL A 1 91 ? -5.630 3.148 5.132 1.00 77.31 91 VAL A C 1
ATOM 679 O O . VAL A 1 91 ? -4.712 3.853 5.542 1.00 77.31 91 VAL A O 1
ATOM 682 N N . ILE A 1 92 ? -5.424 1.993 4.507 1.00 78.00 92 ILE A N 1
ATOM 683 C CA . ILE A 1 92 ? -4.088 1.466 4.235 1.00 78.00 92 ILE A CA 1
ATOM 684 C C . ILE A 1 92 ? -3.904 1.393 2.731 1.00 78.00 92 ILE A C 1
ATOM 686 O O . ILE A 1 92 ? -4.660 0.723 2.032 1.00 78.00 92 ILE A O 1
ATOM 690 N N . VAL A 1 93 ? -2.893 2.095 2.238 1.00 77.44 93 VAL A N 1
ATOM 691 C CA . VAL A 1 93 ? -2.529 2.134 0.827 1.00 77.44 93 VAL A CA 1
ATOM 692 C C . VAL A 1 93 ? -1.225 1.371 0.646 1.00 77.44 93 VAL A C 1
ATOM 694 O O . VAL A 1 93 ? -0.219 1.688 1.279 1.00 77.44 93 VAL A O 1
ATOM 697 N N . LYS A 1 94 ? -1.255 0.365 -0.229 1.00 82.19 94 LYS A N 1
ATOM 698 C CA . LYS A 1 94 ? -0.075 -0.331 -0.747 1.00 82.19 94 LYS A CA 1
ATOM 699 C C . LYS A 1 94 ? 0.183 0.183 -2.160 1.00 82.19 94 LYS A C 1
ATOM 701 O O . LYS A 1 94 ? -0.474 -0.273 -3.088 1.00 82.19 94 LYS A O 1
ATOM 706 N N . GLU A 1 95 ? 1.130 1.097 -2.312 1.00 81.44 95 GLU A N 1
ATOM 707 C CA . GLU A 1 95 ? 1.489 1.680 -3.610 1.00 81.44 95 GLU A CA 1
ATOM 708 C C . GLU A 1 95 ? 2.972 2.040 -3.651 1.00 81.44 95 GLU A C 1
ATOM 710 O O . GLU A 1 95 ? 3.627 2.151 -2.614 1.00 81.44 95 GLU A O 1
ATOM 715 N N . ASN A 1 96 ? 3.512 2.248 -4.846 1.00 84.69 96 ASN A N 1
ATOM 716 C CA . ASN A 1 96 ? 4.860 2.775 -5.005 1.00 84.69 96 ASN A CA 1
ATOM 717 C C . ASN A 1 96 ? 4.900 4.276 -4.639 1.00 84.69 96 ASN A C 1
ATOM 719 O O . ASN A 1 96 ? 4.109 5.086 -5.129 1.00 84.69 96 ASN A O 1
ATOM 723 N N . MET A 1 97 ? 5.834 4.660 -3.767 1.00 87.19 97 MET A N 1
ATOM 724 C CA . MET A 1 97 ? 6.162 6.058 -3.491 1.00 87.19 97 MET A CA 1
ATOM 725 C C . MET A 1 97 ? 7.644 6.286 -3.751 1.00 87.19 97 MET A C 1
ATOM 727 O O . MET A 1 97 ? 8.507 5.769 -3.032 1.00 87.19 97 MET A O 1
ATOM 731 N N . ILE A 1 98 ? 7.938 7.113 -4.751 1.00 89.81 98 ILE A N 1
ATOM 732 C CA . ILE A 1 98 ? 9.314 7.396 -5.149 1.00 89.81 98 ILE A CA 1
ATOM 733 C C . ILE A 1 98 ? 10.080 8.016 -3.977 1.00 89.81 98 ILE A C 1
ATOM 735 O O . ILE A 1 98 ? 9.670 9.020 -3.392 1.00 89.81 98 ILE A O 1
ATOM 739 N N . GLY A 1 99 ? 11.206 7.390 -3.625 1.00 87.62 99 GLY A N 1
ATOM 740 C CA . GLY A 1 99 ? 12.078 7.851 -2.543 1.00 87.62 99 GLY A CA 1
ATOM 741 C C . GLY A 1 99 ? 11.649 7.405 -1.142 1.00 87.62 99 GLY A C 1
ATOM 742 O O . GLY A 1 99 ? 12.224 7.880 -0.165 1.00 87.62 99 GLY A O 1
ATOM 743 N N . SER A 1 100 ? 10.676 6.493 -1.012 1.00 86.06 100 SER A N 1
ATOM 744 C CA . SER A 1 100 ? 10.274 5.954 0.300 1.00 86.06 100 SER A CA 1
ATOM 745 C C . SER A 1 100 ? 11.278 4.959 0.891 1.00 86.06 100 SER A C 1
ATOM 747 O O . SER A 1 100 ? 11.288 4.729 2.098 1.00 86.06 100 SER A O 1
ATOM 749 N N . THR A 1 101 ? 12.094 4.327 0.046 1.00 84.25 101 THR A N 1
ATOM 750 C CA . THR A 1 101 ? 13.054 3.290 0.440 1.00 84.25 101 THR A CA 1
ATOM 751 C C . THR A 1 101 ? 14.440 3.862 0.727 1.00 84.25 101 THR A C 1
ATOM 753 O O . THR A 1 101 ? 14.913 4.765 0.041 1.00 84.25 101 THR A O 1
ATOM 756 N N . SER A 1 102 ? 15.134 3.274 1.705 1.00 79.19 102 SER A N 1
ATOM 757 C CA . SER A 1 102 ? 16.521 3.604 2.054 1.00 79.19 102 SER A CA 1
ATOM 758 C C . SER A 1 102 ? 17.566 2.797 1.276 1.00 79.19 102 SER A C 1
ATOM 760 O O . SER A 1 102 ? 18.738 3.174 1.252 1.00 79.19 102 SER A O 1
ATOM 762 N N . THR A 1 103 ? 17.180 1.681 0.645 1.00 86.94 103 THR A N 1
ATOM 763 C CA . THR A 1 103 ? 18.125 0.831 -0.096 1.00 86.94 103 THR A CA 1
ATOM 764 C C . THR A 1 103 ? 18.200 1.221 -1.568 1.00 86.94 103 THR A C 1
ATOM 766 O O . THR A 1 103 ? 17.181 1.463 -2.220 1.00 86.94 103 THR A O 1
ATOM 769 N N . LYS A 1 104 ? 19.423 1.219 -2.114 1.00 89.31 104 LYS A N 1
ATOM 770 C CA . LYS A 1 104 ? 19.685 1.538 -3.524 1.00 89.31 104 LYS A CA 1
ATOM 771 C C . LYS A 1 104 ? 18.923 0.611 -4.478 1.00 89.31 104 LYS A C 1
ATOM 773 O O . LYS A 1 104 ? 18.291 1.092 -5.407 1.00 89.31 104 LYS A O 1
ATOM 778 N N . THR A 1 105 ? 18.935 -0.698 -4.225 1.00 89.19 105 THR A N 1
ATOM 779 C CA . THR A 1 105 ? 18.278 -1.695 -5.089 1.00 89.19 105 THR A CA 1
ATOM 780 C C . THR A 1 105 ? 16.762 -1.513 -5.141 1.00 89.19 105 THR A C 1
ATOM 782 O O . THR A 1 105 ? 16.168 -1.574 -6.218 1.00 89.19 105 THR A O 1
ATOM 785 N N . CYS A 1 106 ? 16.116 -1.250 -4.000 1.00 89.00 106 CYS A N 1
ATOM 786 C CA . CYS A 1 106 ? 14.687 -0.952 -4.012 1.00 89.00 106 CYS A CA 1
ATOM 787 C C . CYS A 1 106 ? 14.409 0.382 -4.710 1.00 89.00 106 CYS A C 1
ATOM 789 O O . CYS A 1 106 ? 13.426 0.469 -5.434 1.00 89.00 106 CYS A O 1
ATOM 791 N N . HIS A 1 107 ? 15.270 1.393 -4.552 1.00 89.88 107 HIS A N 1
ATOM 792 C CA . HIS A 1 107 ? 15.105 2.672 -5.246 1.00 89.88 107 HIS A CA 1
ATOM 793 C C . HIS A 1 107 ? 15.202 2.514 -6.772 1.00 89.88 107 HIS A C 1
ATOM 795 O O . HIS A 1 107 ? 14.350 3.012 -7.499 1.00 89.88 107 HIS A O 1
ATOM 801 N N . GLU A 1 108 ? 16.172 1.742 -7.267 1.00 92.31 108 GLU A N 1
ATOM 802 C CA . GLU A 1 108 ? 16.268 1.391 -8.692 1.00 92.31 108 GLU A CA 1
ATOM 803 C C . GLU A 1 108 ? 15.016 0.643 -9.178 1.00 92.31 108 GLU A C 1
ATOM 805 O O . GLU A 1 108 ? 14.526 0.902 -10.274 1.00 92.31 108 GLU A O 1
ATOM 810 N N . SER A 1 109 ? 14.451 -0.232 -8.340 1.00 90.81 109 SER A N 1
ATOM 811 C CA . SER A 1 109 ? 13.203 -0.942 -8.649 1.00 90.81 109 SER A CA 1
ATOM 812 C C . SER A 1 109 ? 11.988 -0.004 -8.699 1.00 90.81 109 SER A C 1
ATOM 814 O O . SER A 1 109 ? 11.124 -0.189 -9.552 1.00 90.81 109 SER A O 1
ATOM 816 N N . GLN A 1 110 ? 11.931 1.022 -7.841 1.00 90.81 110 GLN A N 1
ATOM 817 C CA . GLN A 1 110 ? 10.890 2.059 -7.888 1.00 90.81 110 GLN A CA 1
ATOM 818 C C . GLN A 1 110 ? 10.935 2.839 -9.205 1.00 90.81 110 GLN A C 1
ATOM 820 O O . GLN A 1 110 ? 9.897 3.035 -9.830 1.00 90.81 110 GLN A O 1
ATOM 825 N N . LEU A 1 111 ? 12.133 3.237 -9.647 1.00 92.12 111 LEU A N 1
ATOM 826 C CA . LEU A 1 111 ? 12.328 3.950 -10.914 1.00 92.12 111 LEU A CA 1
ATOM 827 C C . LEU A 1 111 ? 12.042 3.058 -12.130 1.00 92.12 111 LEU A C 1
ATOM 829 O O . LEU A 1 111 ? 11.502 3.521 -13.132 1.00 92.12 111 LEU A O 1
ATOM 833 N N . LEU A 1 112 ? 12.379 1.767 -12.048 1.00 91.75 112 LEU A N 1
ATOM 834 C CA . LEU A 1 112 ? 12.014 0.802 -13.082 1.00 91.75 112 LEU A CA 1
ATOM 835 C C . LEU A 1 112 ? 10.492 0.644 -13.179 1.00 91.75 112 LEU A C 1
ATOM 837 O O . LEU A 1 112 ? 9.963 0.628 -14.289 1.00 91.75 112 LEU A O 1
ATOM 841 N N . SER A 1 113 ? 9.799 0.559 -12.039 1.00 87.12 113 SER A N 1
ATOM 842 C CA . SER A 1 113 ? 8.333 0.549 -11.999 1.00 87.12 113 SER A CA 1
ATOM 843 C C . SER A 1 113 ? 7.769 1.805 -12.657 1.00 87.12 113 SER A C 1
ATOM 845 O O . SER A 1 113 ? 6.949 1.688 -13.558 1.00 87.12 113 SER A O 1
ATOM 847 N N . ASP A 1 114 ? 8.282 2.989 -12.311 1.00 88.75 114 ASP A N 1
ATOM 848 C CA . ASP A 1 114 ? 7.853 4.260 -12.910 1.00 88.75 114 ASP A CA 1
ATOM 849 C C . ASP A 1 114 ? 8.015 4.278 -14.438 1.00 88.75 114 ASP A C 1
ATOM 851 O O . ASP A 1 114 ? 7.095 4.640 -15.171 1.00 88.75 114 ASP A O 1
ATOM 855 N N . MET A 1 115 ? 9.136 3.764 -14.952 1.00 90.50 115 MET A N 1
ATOM 856 C CA . MET A 1 115 ? 9.344 3.641 -16.397 1.00 90.50 115 MET A CA 1
ATOM 857 C C . MET A 1 115 ? 8.348 2.669 -17.056 1.00 90.50 115 MET A C 1
ATOM 859 O O . MET A 1 115 ? 7.810 2.963 -18.129 1.00 90.50 115 MET A O 1
ATOM 863 N N . ILE A 1 116 ? 8.054 1.531 -16.419 1.00 86.44 116 ILE A N 1
ATOM 864 C CA . ILE A 1 116 ? 7.049 0.568 -16.903 1.00 86.44 116 ILE A CA 1
ATOM 865 C C . ILE A 1 116 ? 5.654 1.204 -16.903 1.00 86.44 116 ILE A C 1
ATOM 867 O O . ILE A 1 116 ? 4.912 1.057 -17.877 1.00 86.44 116 ILE A O 1
ATOM 871 N N . MET A 1 117 ? 5.312 1.943 -15.849 1.00 83.62 117 MET A N 1
ATOM 872 C CA . MET A 1 117 ? 4.035 2.635 -15.710 1.00 83.62 117 MET A CA 1
ATOM 873 C C . MET A 1 117 ? 3.855 3.712 -16.782 1.00 83.62 117 MET A C 1
ATOM 875 O O . MET A 1 117 ? 2.813 3.762 -17.447 1.00 83.62 117 MET A O 1
ATOM 879 N N . LEU A 1 118 ? 4.896 4.505 -17.035 1.00 85.06 118 LEU A N 1
ATOM 880 C CA . LEU A 1 118 ? 4.878 5.549 -18.052 1.00 85.06 118 LEU A CA 1
ATOM 881 C C . LEU A 1 118 ? 4.716 4.967 -19.458 1.00 85.06 118 LEU A C 1
ATOM 883 O O . LEU A 1 118 ? 3.932 5.475 -20.257 1.00 85.06 118 LEU A O 1
ATOM 887 N N . THR A 1 119 ? 5.435 3.889 -19.766 1.00 86.69 119 THR A N 1
ATOM 888 C CA . THR A 1 119 ? 5.437 3.290 -21.109 1.00 86.69 119 THR A CA 1
ATOM 889 C C . THR A 1 119 ? 4.203 2.436 -21.394 1.00 86.69 119 THR A C 1
ATOM 891 O O . THR A 1 119 ? 3.746 2.397 -22.535 1.00 86.69 119 THR A O 1
ATOM 894 N N . THR A 1 120 ? 3.643 1.775 -20.379 1.00 82.12 120 THR A N 1
ATOM 895 C CA . THR A 1 120 ? 2.525 0.830 -20.550 1.00 82.12 120 THR A CA 1
ATOM 896 C C . THR A 1 120 ? 1.165 1.493 -20.351 1.00 82.12 120 THR A C 1
ATOM 898 O O . THR A 1 120 ? 0.212 1.167 -21.057 1.00 82.12 120 THR A O 1
ATOM 901 N N . PHE A 1 121 ? 1.064 2.425 -19.401 1.00 77.62 121 PHE A N 1
ATOM 902 C CA . PHE A 1 121 ? -0.211 3.018 -18.986 1.00 77.62 121 PHE A CA 1
ATOM 903 C C . PHE A 1 121 ? -0.258 4.538 -19.161 1.00 77.62 121 PHE A C 1
ATOM 905 O O . PHE A 1 121 ? -1.307 5.136 -18.929 1.00 77.62 121 PHE A O 1
ATOM 912 N N . MET A 1 122 ? 0.841 5.164 -19.602 1.00 81.06 122 MET A N 1
ATOM 913 C CA . MET A 1 122 ? 0.968 6.623 -19.714 1.00 81.06 122 MET A CA 1
ATOM 914 C C . MET A 1 122 ? 0.745 7.332 -18.369 1.00 81.06 122 MET A C 1
ATOM 916 O O . MET A 1 122 ? 0.170 8.420 -18.310 1.00 81.06 122 MET A O 1
ATOM 920 N N . THR A 1 123 ? 1.188 6.703 -17.278 1.00 77.75 123 THR A N 1
ATOM 921 C CA . THR A 1 123 ? 1.038 7.203 -15.905 1.00 77.75 123 THR A CA 1
ATOM 922 C C . THR A 1 123 ? 2.393 7.318 -15.219 1.00 77.75 123 THR A C 1
ATOM 924 O O . THR A 1 123 ? 3.264 6.500 -15.485 1.00 77.75 123 THR A O 1
ATOM 927 N N . ALA A 1 124 ? 2.545 8.269 -14.300 1.00 83.31 124 ALA A N 1
ATOM 928 C CA . ALA A 1 124 ? 3.740 8.399 -13.466 1.00 83.31 124 ALA A CA 1
ATOM 929 C C . ALA A 1 124 ? 3.451 7.987 -12.018 1.00 83.31 124 ALA A C 1
ATOM 931 O O . ALA A 1 124 ? 2.333 8.176 -11.521 1.00 83.31 124 ALA A O 1
ATOM 932 N N . GLU A 1 125 ? 4.470 7.448 -11.362 1.00 85.00 125 GLU A N 1
ATOM 933 C CA . GLU A 1 125 ? 4.474 7.154 -9.933 1.00 85.00 125 GLU A CA 1
ATOM 934 C C . GLU A 1 125 ? 4.654 8.443 -9.131 1.00 85.00 125 GLU A C 1
ATOM 936 O O . GLU A 1 125 ? 5.335 9.375 -9.558 1.00 85.00 125 GLU A O 1
ATOM 941 N N . ARG A 1 126 ? 4.030 8.505 -7.952 1.00 87.62 126 ARG A N 1
ATOM 942 C CA . ARG A 1 126 ? 4.010 9.726 -7.138 1.00 87.62 126 ARG A CA 1
ATOM 943 C C . ARG A 1 126 ? 5.169 9.775 -6.158 1.00 87.62 126 ARG A C 1
ATOM 945 O O . ARG A 1 126 ? 5.493 8.781 -5.501 1.00 87.62 126 ARG A O 1
ATOM 952 N N . ASP A 1 127 ? 5.728 10.963 -5.980 1.00 89.50 127 ASP A N 1
ATOM 953 C CA . ASP A 1 127 ? 6.631 11.248 -4.872 1.00 89.50 127 ASP A CA 1
ATOM 954 C C . ASP A 1 127 ? 5.870 11.565 -3.569 1.00 89.50 127 ASP A C 1
ATOM 956 O O . ASP A 1 127 ? 4.636 11.643 -3.511 1.00 89.50 127 ASP A O 1
ATOM 960 N N . LYS A 1 128 ? 6.619 11.749 -2.480 1.00 88.19 128 LYS A N 1
ATOM 961 C CA . LYS A 1 128 ? 6.052 12.075 -1.166 1.00 88.19 128 LYS A CA 1
ATOM 962 C C . LYS A 1 128 ? 5.201 13.353 -1.171 1.00 88.19 128 LYS A C 1
ATOM 964 O O . LYS A 1 128 ? 4.169 13.386 -0.503 1.00 88.19 128 LYS A O 1
ATOM 969 N N . ASN A 1 129 ? 5.621 14.401 -1.877 1.00 89.50 129 ASN A N 1
ATOM 970 C CA . ASN A 1 129 ? 4.925 15.689 -1.893 1.00 89.50 129 ASN A CA 1
ATOM 971 C C . ASN A 1 129 ? 3.597 15.582 -2.653 1.00 89.50 129 ASN A C 1
ATOM 973 O O . ASN A 1 129 ? 2.588 16.156 -2.243 1.00 89.50 129 ASN A O 1
ATOM 977 N N . GLU A 1 130 ? 3.579 14.818 -3.743 1.00 86.56 130 GLU A N 1
ATOM 978 C CA . GLU A 1 130 ? 2.371 14.543 -4.517 1.00 86.56 130 GLU A CA 1
ATOM 979 C C . GLU A 1 130 ? 1.362 13.714 -3.719 1.00 86.56 130 GLU A C 1
ATOM 981 O O . GLU A 1 130 ? 0.174 14.043 -3.707 1.00 86.56 130 GLU A O 1
ATOM 986 N N . TRP A 1 131 ? 1.827 12.691 -2.994 1.00 85.12 131 TRP A N 1
ATOM 987 C CA . TRP A 1 131 ? 0.996 11.937 -2.050 1.00 85.12 131 TRP A CA 1
ATOM 988 C C . TRP A 1 131 ? 0.445 12.828 -0.929 1.00 85.12 131 TRP A C 1
ATOM 990 O O . TRP A 1 131 ? -0.751 12.795 -0.649 1.00 85.12 131 TRP A O 1
ATOM 1000 N N . GLN A 1 132 ? 1.279 13.685 -0.332 1.00 84.69 132 GLN A N 1
ATOM 1001 C CA . GLN A 1 132 ? 0.850 14.646 0.693 1.00 84.69 132 GLN A CA 1
ATOM 1002 C C . GLN A 1 132 ? -0.261 15.565 0.206 1.00 84.69 132 GLN A C 1
ATOM 1004 O O . GLN A 1 132 ? -1.266 15.750 0.895 1.00 84.69 132 GLN A O 1
ATOM 1009 N N . LYS A 1 133 ? -0.082 16.132 -0.987 1.00 83.88 133 LYS A N 1
ATOM 1010 C CA . LYS A 1 133 ? -1.084 16.991 -1.607 1.00 83.88 133 LYS A CA 1
ATOM 1011 C C . LYS A 1 133 ? -2.388 16.232 -1.839 1.00 83.88 133 LYS A C 1
ATOM 1013 O O . LYS A 1 133 ? -3.453 16.756 -1.539 1.00 83.88 133 LYS A O 1
ATOM 1018 N N . LEU A 1 134 ? -2.305 14.992 -2.313 1.00 79.50 134 LEU A N 1
ATOM 1019 C CA . LEU A 1 134 ? -3.467 14.147 -2.569 1.00 79.50 134 LEU A CA 1
ATOM 1020 C C . LEU A 1 134 ? -4.279 13.866 -1.296 1.00 79.50 134 LEU A C 1
ATOM 1022 O O . LEU A 1 134 ? -5.503 13.977 -1.321 1.00 79.50 134 LEU A O 1
ATOM 1026 N N . PHE A 1 135 ? -3.613 13.543 -0.185 1.00 80.50 135 PHE A N 1
ATOM 1027 C CA . PHE A 1 135 ? -4.287 13.319 1.098 1.00 80.50 135 PHE A CA 1
ATOM 1028 C C . PHE A 1 135 ? -4.932 14.600 1.638 1.00 80.50 135 PHE A C 1
ATOM 1030 O O . PHE A 1 135 ? -6.061 14.559 2.128 1.00 80.50 135 PHE A O 1
ATOM 1037 N N . ALA A 1 136 ? -4.249 15.740 1.494 1.00 82.25 136 ALA A N 1
ATOM 1038 C CA . ALA A 1 136 ? -4.774 17.042 1.892 1.00 82.25 136 ALA A CA 1
ATOM 1039 C C . ALA A 1 136 ? -6.007 17.447 1.062 1.00 82.25 136 ALA A C 1
ATOM 1041 O O . ALA A 1 136 ? -7.023 17.851 1.628 1.00 82.25 136 ALA A O 1
ATOM 1042 N N . ASP A 1 137 ? -5.956 17.276 -0.263 1.00 79.38 137 ASP A N 1
ATOM 1043 C CA . ASP A 1 137 ? -7.081 17.543 -1.170 1.00 79.38 137 ASP A CA 1
ATOM 1044 C C . ASP A 1 13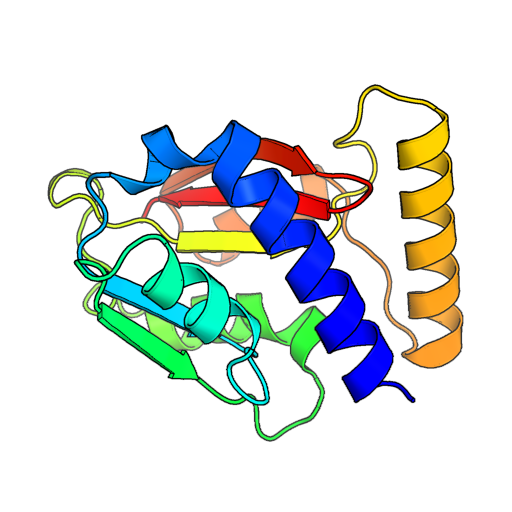7 ? -8.289 16.639 -0.849 1.00 79.38 137 ASP A C 1
ATOM 1046 O O . ASP A 1 137 ? -9.442 17.063 -0.959 1.00 79.38 137 ASP A O 1
ATOM 1050 N N . ALA A 1 138 ? -8.025 15.411 -0.390 1.00 74.12 138 ALA A N 1
ATOM 1051 C CA . ALA A 1 138 ? -9.029 14.458 0.078 1.00 74.12 138 ALA A CA 1
ATOM 1052 C C . ALA A 1 138 ? -9.537 14.721 1.511 1.00 74.12 138 ALA A C 1
ATOM 1054 O O . ALA A 1 138 ? -10.445 14.026 1.959 1.00 74.12 138 ALA A O 1
ATOM 1055 N N . ARG A 1 139 ? -9.014 15.748 2.199 1.00 80.00 139 ARG A N 1
ATOM 1056 C CA . ARG A 1 139 ? -9.393 16.168 3.562 1.00 80.00 139 ARG A CA 1
A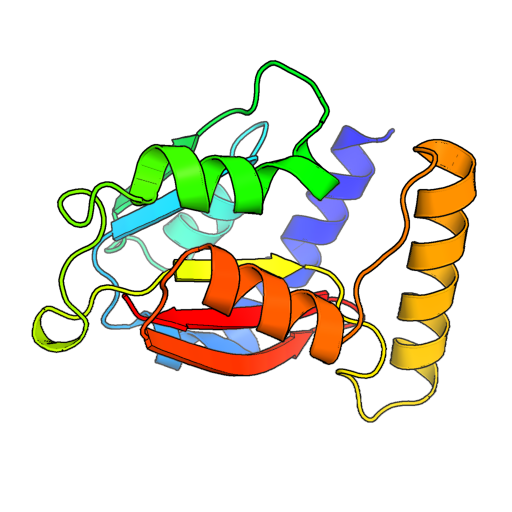TOM 1057 C C . ARG A 1 139 ? -9.125 15.134 4.660 1.00 80.00 139 ARG A C 1
ATOM 1059 O O . ARG A 1 139 ? -9.806 15.165 5.683 1.00 80.00 139 ARG A O 1
ATOM 1066 N N . PHE A 1 140 ? -8.138 14.263 4.472 1.00 79.06 140 PHE A N 1
ATOM 1067 C CA . PHE A 1 140 ? -7.643 13.413 5.555 1.00 79.06 140 PHE A CA 1
ATOM 1068 C C . PHE A 1 140 ? -6.856 14.241 6.575 1.00 79.06 140 PHE A C 1
ATOM 1070 O O . PHE A 1 140 ? -6.140 15.176 6.203 1.00 79.06 140 PHE A O 1
ATOM 1077 N N . GLY A 1 141 ? -6.979 13.897 7.858 1.00 81.75 141 GLY A N 1
ATOM 1078 C CA . GLY A 1 141 ? -6.313 14.615 8.942 1.00 81.75 141 GLY A CA 1
ATOM 1079 C C . GLY A 1 141 ? -4.799 14.405 8.967 1.00 81.75 141 GLY A C 1
ATOM 1080 O O . GLY A 1 141 ? -4.038 15.358 9.141 1.00 81.75 141 GLY A O 1
ATOM 1081 N N . SER A 1 142 ? -4.341 13.163 8.792 1.00 84.62 142 SER A N 1
ATOM 1082 C CA . SER A 1 142 ? -2.910 12.839 8.817 1.00 84.62 142 SER A CA 1
ATOM 1083 C C . SER A 1 142 ? -2.587 11.547 8.066 1.00 84.62 142 SER A C 1
ATOM 1085 O O . SER A 1 142 ? -3.479 10.777 7.714 1.00 84.62 142 SER A O 1
ATOM 1087 N N . TYR A 1 143 ? -1.302 11.313 7.801 1.00 85.06 143 TYR A N 1
ATOM 1088 C CA . TYR A 1 143 ? -0.823 10.065 7.212 1.00 85.06 143 TYR A CA 1
ATOM 1089 C C . TYR A 1 143 ? 0.552 9.692 7.775 1.00 85.06 143 TYR A C 1
ATOM 1091 O O . TYR A 1 143 ? 1.327 10.558 8.193 1.00 85.06 143 TYR A O 1
ATOM 1099 N N . GLN A 1 144 ? 0.865 8.402 7.731 1.00 84.50 144 GLN A N 1
ATOM 1100 C CA . GLN A 1 144 ? 2.152 7.845 8.114 1.00 84.50 144 GLN A CA 1
ATOM 1101 C C . GLN A 1 144 ? 2.581 6.788 7.098 1.00 84.50 144 GLN A C 1
ATOM 1103 O O . GLN A 1 144 ? 1.820 5.894 6.747 1.00 84.50 144 GLN A O 1
ATOM 1108 N N . ILE A 1 145 ? 3.834 6.858 6.652 1.00 82.94 145 ILE A N 1
ATOM 1109 C CA . ILE A 1 145 ? 4.460 5.752 5.920 1.00 82.94 145 ILE A CA 1
ATOM 1110 C C . ILE A 1 145 ? 4.988 4.790 6.980 1.00 82.94 145 ILE A C 1
ATOM 1112 O O . ILE A 1 145 ? 5.894 5.153 7.732 1.00 82.94 145 ILE A O 1
ATOM 1116 N N . THR A 1 146 ? 4.399 3.604 7.082 1.00 78.81 146 THR A N 1
ATOM 1117 C CA . THR A 1 146 ? 4.744 2.645 8.138 1.00 78.81 146 THR A CA 1
ATOM 1118 C C . THR A 1 146 ? 5.896 1.751 7.718 1.00 78.81 146 THR A C 1
ATOM 1120 O O . THR A 1 146 ? 6.853 1.593 8.471 1.00 78.81 146 THR A O 1
ATOM 1123 N N . HIS A 1 147 ? 5.853 1.230 6.490 1.00 79.62 147 HIS A N 1
ATOM 1124 C CA . HIS A 1 147 ? 6.843 0.273 5.993 1.00 79.62 147 HIS A CA 1
ATOM 1125 C C . HIS A 1 147 ? 7.120 0.460 4.501 1.00 79.62 147 HIS A C 1
ATOM 1127 O O . HIS A 1 147 ? 6.263 0.911 3.744 1.00 79.62 147 HIS A O 1
ATOM 1133 N N . SER A 1 148 ? 8.313 0.061 4.058 1.00 83.31 148 SER A N 1
ATOM 1134 C CA . SER A 1 148 ? 8.613 -0.163 2.637 1.00 83.31 148 SER A CA 1
ATOM 1135 C C . SER A 1 148 ? 8.924 -1.646 2.428 1.00 83.31 148 SER A C 1
ATOM 1137 O O . SER A 1 148 ? 9.878 -2.165 3.005 1.00 83.31 148 SER A O 1
ATOM 1139 N N . ILE A 1 149 ? 8.112 -2.330 1.621 1.00 83.81 149 ILE A N 1
ATOM 1140 C CA . ILE A 1 149 ? 8.277 -3.742 1.257 1.00 83.81 149 ILE A CA 1
ATOM 1141 C C . ILE A 1 149 ? 8.679 -3.815 -0.215 1.00 83.81 149 ILE A C 1
ATOM 1143 O O . ILE A 1 149 ? 7.871 -3.590 -1.121 1.00 83.81 149 ILE A O 1
ATOM 1147 N N . GLY A 1 150 ? 9.942 -4.165 -0.465 1.00 85.12 150 GLY A N 1
ATOM 1148 C CA . GLY A 1 150 ? 10.504 -4.083 -1.811 1.00 85.12 150 GLY A CA 1
ATOM 1149 C C . GLY A 1 150 ? 10.442 -2.640 -2.316 1.00 85.12 150 GLY A C 1
ATOM 1150 O O . GLY A 1 150 ? 10.957 -1.740 -1.656 1.00 85.12 150 GLY A O 1
ATOM 1151 N N . PHE A 1 151 ? 9.802 -2.425 -3.467 1.00 83.81 151 PHE A N 1
ATOM 1152 C CA . PHE A 1 151 ? 9.561 -1.089 -4.023 1.00 83.81 151 PHE A CA 1
ATOM 1153 C C . PHE A 1 151 ? 8.217 -0.472 -3.590 1.00 83.81 151 PHE A C 1
ATOM 1155 O O . PHE A 1 151 ? 8.010 0.719 -3.804 1.00 83.81 151 PHE A O 1
ATOM 1162 N N . ASN A 1 152 ? 7.323 -1.253 -2.970 1.00 85.88 152 ASN A N 1
ATOM 1163 C CA . ASN A 1 152 ? 6.029 -0.765 -2.492 1.00 85.88 152 ASN A CA 1
ATOM 1164 C C . ASN A 1 152 ? 6.162 -0.126 -1.110 1.00 85.88 152 ASN A C 1
ATOM 1166 O O . ASN A 1 152 ? 6.902 -0.603 -0.247 1.00 85.88 152 ASN A O 1
ATOM 1170 N N . SER A 1 153 ? 5.365 0.901 -0.878 1.00 85.88 153 SER A N 1
ATOM 1171 C CA . SER A 1 153 ? 5.185 1.567 0.402 1.00 85.88 153 SER A CA 1
ATOM 1172 C C . SER A 1 153 ? 3.848 1.154 1.007 1.00 85.88 153 SER A C 1
ATOM 1174 O O . SER A 1 153 ? 2.858 0.984 0.298 1.00 85.88 153 SER A O 1
ATOM 1176 N N . VAL A 1 154 ? 3.820 1.011 2.329 1.00 84.94 154 VAL A N 1
ATOM 1177 C CA . VAL A 1 154 ? 2.591 0.881 3.112 1.00 84.94 154 VAL A CA 1
ATOM 1178 C C . VAL A 1 154 ? 2.344 2.220 3.784 1.00 84.94 154 VAL A C 1
ATOM 1180 O O . VAL A 1 154 ? 3.176 2.702 4.557 1.00 84.94 154 VAL A O 1
ATOM 1183 N N . ILE A 1 155 ? 1.226 2.843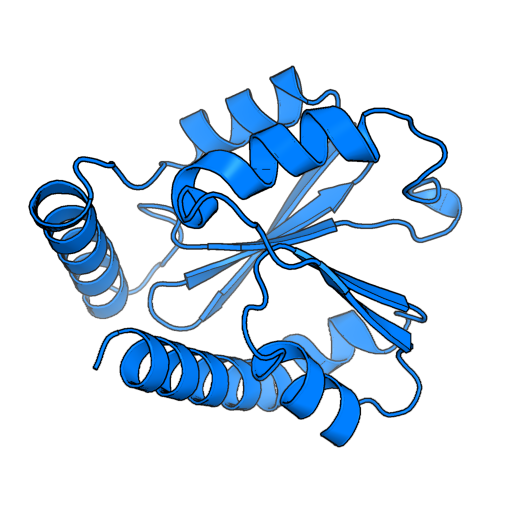 3.436 1.00 81.56 155 ILE A N 1
ATOM 1184 C CA . ILE A 1 155 ? 0.861 4.182 3.880 1.00 81.56 155 ILE A CA 1
ATOM 1185 C C . ILE A 1 155 ? -0.453 4.076 4.639 1.00 81.56 155 ILE A C 1
ATOM 1187 O O . ILE A 1 155 ? -1.465 3.662 4.080 1.00 81.56 155 ILE A O 1
ATOM 1191 N N . GLU A 1 156 ? -0.435 4.457 5.906 1.00 83.94 156 GLU A N 1
ATOM 1192 C CA . GLU A 1 156 ? -1.632 4.597 6.721 1.00 83.94 156 GLU A CA 1
ATOM 1193 C C . GLU A 1 156 ? -2.137 6.034 6.639 1.00 83.94 156 GLU A C 1
ATOM 1195 O O . GLU A 1 156 ? -1.362 6.983 6.768 1.00 83.94 156 GLU A O 1
ATOM 1200 N N . ILE A 1 157 ? -3.434 6.196 6.414 1.00 80.56 157 ILE A N 1
ATOM 1201 C CA . ILE A 1 157 ? -4.102 7.486 6.283 1.00 80.56 157 ILE A CA 1
ATOM 1202 C C . ILE A 1 157 ? -5.254 7.520 7.284 1.00 80.56 157 ILE A C 1
ATOM 1204 O O . ILE A 1 157 ? -6.019 6.559 7.398 1.00 80.56 157 ILE A O 1
ATOM 1208 N N . TYR A 1 158 ? -5.373 8.634 7.992 1.00 82.00 158 TYR A N 1
ATOM 1209 C CA . TYR A 1 158 ? -6.292 8.819 9.106 1.00 82.00 158 TYR A CA 1
ATOM 1210 C C . TYR A 1 158 ? -7.351 9.879 8.753 1.00 82.00 158 TYR A C 1
ATOM 1212 O O . TYR A 1 158 ? -6.964 10.960 8.285 1.00 82.00 158 TYR A O 1
ATOM 1220 N N . PRO A 1 159 ? -8.657 9.584 8.930 1.00 76.62 159 PRO A N 1
ATOM 1221 C CA . PRO A 1 159 ? -9.760 10.530 8.720 1.00 76.62 159 PRO A CA 1
ATOM 1222 C C . PRO A 1 159 ? -9.648 11.810 9.550 1.00 76.62 159 PRO A C 1
ATOM 1224 O O . PRO A 1 159 ? -9.238 11.727 10.732 1.00 76.62 159 PRO A O 1
#

pLDDT: mean 77.17, std 11.59, range [44.31, 92.31]

InterPro domains:
  IPR001077 O-methyltransferase, C-terminal domain [PF00891] (2-57)
  IPR001077 O-methyltransferase, C-terminal domain [PF00891] (80-140)
  IPR016461 O-methyltransferase-like [PTHR11746] (1-57)
  IPR029063 S-adenosyl-L-methionine-dependent methyltransferase superfamily [G3DSA:3.40.50.150] (1-58)
  IPR029063 S-adenosyl-L-methionine-dependent methyltransferase superfamily [G3DSA:3.40.50.150] (69-159)
  IPR029063 S-adenosyl-L-methionine-dependent methyltransferase superfamily [SSF53335] (2-56)
  IPR029063 S-adenosyl-L-methionine-dependent methyltransferase superfamily [SSF53335] (86-157)

Organism: NCBI:txid906938

Sequence (159 aa):
MFNDAMESTNKFFIDAFVKHIKDDFKGVQSLVDVGGGTGALVTGIVENFPHIECTVLVCLSGFCMIGAMKIVSRYYGDKDAIPSTEAGGKVIVKENMIGSTSTKTCHESQLLSDMIMLTTFMTAERDKNEWQKLFADARFGSYQITHSIGFNSVIEIYP